Protein AF-A0A914D5S1-F1 (afdb_monomer_lite)

Structure (mmCIF, N/CA/C/O backbone):
data_AF-A0A914D5S1-F1
#
_entry.id   AF-A0A914D5S1-F1
#
loop_
_atom_site.group_PDB
_atom_site.id
_atom_site.type_symbol
_atom_site.label_atom_id
_atom_site.label_alt_id
_atom_site.label_comp_id
_atom_site.label_asym_id
_atom_site.label_entity_id
_atom_site.label_seq_id
_atom_site.pdbx_PDB_ins_code
_atom_site.Cartn_x
_atom_site.Cartn_y
_atom_site.Cartn_z
_atom_site.occupancy
_atom_site.B_iso_or_equiv
_atom_site.auth_seq_id
_atom_site.auth_comp_id
_atom_site.auth_asym_id
_atom_site.auth_atom_id
_atom_site.pdbx_PDB_model_num
ATOM 1 N N . MET A 1 1 ? -12.340 3.949 15.180 1.00 62.88 1 MET A N 1
ATOM 2 C CA . MET A 1 1 ? -11.618 2.676 14.951 1.00 62.88 1 MET A CA 1
ATOM 3 C C . MET A 1 1 ? -12.464 1.444 15.226 1.00 62.88 1 MET A C 1
ATOM 5 O O . MET A 1 1 ? -12.266 0.453 14.536 1.00 62.88 1 MET A O 1
ATOM 9 N N . LYS A 1 2 ? -13.409 1.476 16.179 1.00 74.38 2 LYS A N 1
ATOM 10 C CA . LYS A 1 2 ? -14.387 0.392 16.328 1.00 74.38 2 LYS A CA 1
ATOM 11 C C . LYS A 1 2 ? -15.073 0.122 14.980 1.00 74.38 2 LYS A C 1
ATOM 13 O O . LYS A 1 2 ? -15.435 1.066 14.281 1.00 74.38 2 LYS A O 1
ATOM 18 N N . ASP A 1 3 ? -15.125 -1.151 14.602 1.00 79.69 3 ASP A N 1
ATOM 19 C CA . ASP A 1 3 ? -15.707 -1.661 13.353 1.00 79.69 3 ASP A CA 1
ATOM 20 C C . ASP A 1 3 ? -15.004 -1.297 12.036 1.00 79.69 3 ASP A C 1
ATOM 22 O O . ASP A 1 3 ? -15.567 -1.513 10.965 1.00 79.69 3 ASP A O 1
ATOM 26 N N . ARG A 1 4 ? -13.755 -0.820 12.086 1.00 85.75 4 ARG A N 1
ATOM 27 C CA . ARG A 1 4 ? -12.941 -0.587 10.883 1.00 85.75 4 ARG A CA 1
ATOM 28 C C . ARG A 1 4 ? -11.904 -1.689 10.686 1.00 85.75 4 ARG A C 1
ATOM 30 O O . ARG A 1 4 ? -11.388 -2.239 11.658 1.00 85.75 4 ARG A O 1
ATOM 37 N N . ILE A 1 5 ? -11.632 -2.003 9.423 1.00 88.50 5 ILE A N 1
ATOM 38 C CA . ILE A 1 5 ? -10.479 -2.807 9.015 1.00 88.50 5 ILE A CA 1
ATOM 39 C C . ILE A 1 5 ? -9.407 -1.817 8.583 1.00 88.50 5 ILE A C 1
ATOM 41 O O . ILE A 1 5 ? -9.667 -0.994 7.709 1.00 88.50 5 ILE A O 1
ATOM 45 N N . VAL A 1 6 ? -8.240 -1.912 9.205 1.00 89.00 6 VAL A N 1
ATOM 46 C CA . VAL A 1 6 ? -7.055 -1.132 8.854 1.00 89.00 6 VAL A CA 1
ATOM 47 C C . VAL A 1 6 ? -6.194 -1.989 7.947 1.00 89.00 6 VAL A C 1
ATOM 49 O O . VAL A 1 6 ? -6.020 -3.176 8.227 1.00 89.00 6 VAL A O 1
ATOM 52 N N . VAL A 1 7 ? -5.679 -1.403 6.870 1.00 90.25 7 VAL A N 1
ATOM 53 C CA . VAL A 1 7 ? -4.694 -2.044 5.995 1.00 90.25 7 VAL A CA 1
ATOM 54 C C . VAL A 1 7 ? -3.396 -1.265 6.104 1.00 90.25 7 VAL A C 1
ATOM 56 O O . VAL A 1 7 ? -3.410 -0.048 5.963 1.00 90.25 7 VAL A O 1
ATOM 59 N N . ASP A 1 8 ? -2.295 -1.966 6.338 1.00 89.06 8 ASP A N 1
ATOM 60 C CA . ASP A 1 8 ? -0.976 -1.363 6.499 1.00 89.06 8 ASP A CA 1
ATOM 61 C C . ASP A 1 8 ? 0.108 -2.242 5.859 1.00 89.06 8 ASP A C 1
ATOM 63 O O . ASP A 1 8 ? -0.104 -3.428 5.583 1.00 89.06 8 ASP A O 1
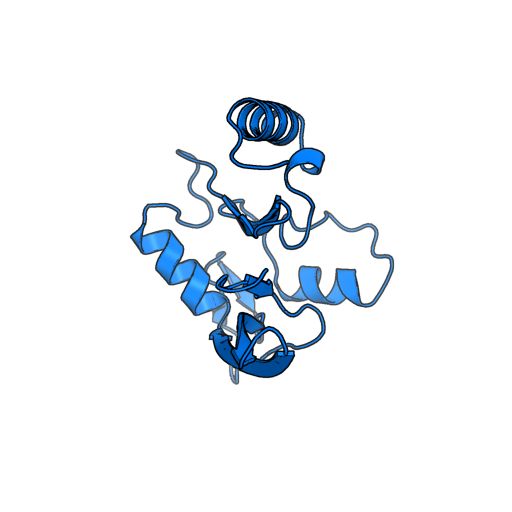ATOM 67 N N . ILE A 1 9 ? 1.276 -1.658 5.614 1.00 89.88 9 ILE A N 1
ATOM 68 C CA . ILE A 1 9 ? 2.487 -2.363 5.203 1.00 89.88 9 ILE A CA 1
ATOM 69 C C . ILE A 1 9 ? 3.406 -2.409 6.413 1.00 89.88 9 ILE A C 1
ATOM 71 O O . ILE A 1 9 ? 3.757 -1.371 6.953 1.00 89.88 9 ILE A O 1
ATOM 75 N N . ASN A 1 10 ? 3.843 -3.595 6.825 1.00 86.00 10 ASN A N 1
ATOM 76 C CA . ASN A 1 10 ? 4.793 -3.724 7.921 1.00 86.00 10 ASN A CA 1
ATOM 77 C C . ASN A 1 10 ? 6.216 -3.401 7.415 1.00 86.00 10 ASN A C 1
ATOM 79 O O . ASN A 1 10 ? 6.779 -4.204 6.666 1.00 86.00 10 ASN A O 1
ATOM 83 N N . PRO A 1 11 ? 6.830 -2.275 7.831 1.00 79.62 11 PRO A N 1
ATOM 84 C CA . PRO A 1 11 ? 8.162 -1.894 7.365 1.00 79.62 11 PRO A CA 1
ATOM 85 C C . PRO A 1 11 ? 9.287 -2.682 8.045 1.00 79.62 11 PRO A C 1
ATOM 87 O O . PRO A 1 11 ? 10.426 -2.635 7.598 1.00 79.62 11 PRO A O 1
ATOM 90 N N . GLN A 1 12 ? 8.992 -3.378 9.144 1.00 79.88 12 GLN A N 1
ATOM 91 C CA . GLN A 1 12 ? 9.982 -4.073 9.971 1.00 79.88 12 GLN A CA 1
ATOM 92 C C . GLN A 1 12 ? 10.140 -5.543 9.584 1.00 79.88 12 GLN A C 1
ATOM 94 O O . GLN A 1 12 ? 11.070 -6.211 10.029 1.00 79.88 12 GLN A O 1
ATOM 99 N N . THR A 1 13 ? 9.205 -6.074 8.796 1.00 81.44 13 THR A N 1
ATOM 100 C CA . THR A 1 13 ? 9.185 -7.481 8.408 1.00 81.44 13 THR A CA 1
ATOM 101 C C . THR A 1 13 ? 9.266 -7.604 6.902 1.00 81.44 13 THR A C 1
ATOM 103 O O . THR A 1 13 ? 8.489 -7.004 6.164 1.00 81.44 13 THR A O 1
ATOM 106 N N . LYS A 1 14 ? 10.182 -8.456 6.452 1.00 83.94 14 LYS A N 1
ATOM 107 C CA . LYS A 1 14 ? 10.304 -8.840 5.053 1.00 83.94 14 LYS A CA 1
ATOM 108 C C . LYS A 1 14 ? 10.120 -10.330 4.878 1.00 83.94 14 LYS A C 1
ATOM 110 O O . LYS A 1 14 ? 10.559 -11.128 5.707 1.00 83.94 14 LYS A O 1
ATOM 115 N N . LEU A 1 15 ? 9.481 -10.694 3.776 1.00 87.00 15 LEU A N 1
ATOM 116 C CA . LEU A 1 15 ? 9.268 -12.080 3.401 1.00 87.00 15 LEU A CA 1
ATOM 117 C C . LEU A 1 15 ? 10.239 -12.444 2.285 1.00 87.00 15 LEU A C 1
ATOM 119 O O . LEU A 1 15 ? 10.155 -11.925 1.172 1.00 87.00 15 LEU A O 1
ATOM 123 N N . TRP A 1 16 ? 11.172 -13.334 2.608 1.00 86.75 16 TRP A N 1
ATOM 124 C CA . TRP A 1 16 ? 12.178 -13.816 1.674 1.00 86.75 16 TRP A CA 1
ATOM 125 C C . TRP A 1 16 ? 11.562 -14.754 0.638 1.00 86.75 16 TRP A C 1
ATOM 127 O O . TRP A 1 16 ? 10.786 -15.654 0.965 1.00 86.75 16 TRP A O 1
ATOM 137 N N . LYS A 1 17 ? 11.961 -14.573 -0.616 1.00 85.56 17 LYS A N 1
ATOM 138 C CA . LYS A 1 17 ? 11.693 -15.488 -1.721 1.00 85.56 17 LYS A CA 1
ATOM 139 C C . LYS A 1 17 ? 12.936 -16.348 -1.938 1.00 85.56 17 LYS A C 1
ATOM 141 O O . LYS A 1 17 ? 14.061 -15.873 -1.828 1.00 85.56 17 LYS A O 1
ATOM 146 N N . LEU A 1 18 ? 12.732 -17.623 -2.269 1.00 85.12 18 LEU A N 1
ATOM 147 C CA . LEU A 1 18 ? 13.832 -18.563 -2.534 1.00 85.12 18 LEU A CA 1
ATOM 148 C C . LEU A 1 18 ? 14.676 -18.158 -3.750 1.00 85.12 18 LEU A C 1
ATOM 150 O O . LEU A 1 18 ? 15.856 -18.486 -3.823 1.00 85.12 18 LEU A O 1
ATOM 154 N N . THR A 1 19 ? 14.059 -17.467 -4.704 1.00 87.25 19 THR A N 1
ATOM 155 C CA . THR A 1 19 ? 14.682 -17.025 -5.948 1.00 87.25 19 THR A CA 1
ATOM 156 C C . THR A 1 19 ? 14.395 -15.551 -6.167 1.00 87.25 19 THR A C 1
ATOM 158 O O . THR A 1 19 ? 13.278 -15.087 -5.921 1.00 87.25 19 THR A O 1
ATOM 161 N N . GLU A 1 20 ? 15.392 -14.838 -6.677 1.00 90.50 20 GLU A N 1
ATOM 162 C CA . GLU A 1 20 ? 15.215 -13.487 -7.190 1.00 90.50 20 GLU A CA 1
ATOM 163 C C . GLU A 1 20 ? 14.346 -13.537 -8.450 1.00 90.50 20 GLU A C 1
ATOM 165 O O . GLU A 1 20 ? 14.654 -14.248 -9.404 1.00 90.50 20 GLU A O 1
ATOM 170 N N . ASN A 1 21 ? 13.231 -12.816 -8.424 1.00 88.88 21 ASN A N 1
ATOM 171 C CA . ASN A 1 21 ? 12.266 -12.749 -9.516 1.00 88.88 21 ASN A CA 1
ATOM 172 C C . ASN A 1 21 ? 11.832 -11.291 -9.704 1.00 88.88 21 ASN A C 1
ATOM 174 O O . ASN A 1 21 ? 11.914 -10.508 -8.754 1.00 88.88 21 ASN A O 1
ATOM 178 N N . PRO A 1 22 ? 11.332 -10.908 -10.889 1.00 90.31 22 PRO A N 1
ATOM 179 C CA . PRO A 1 22 ? 10.751 -9.585 -11.063 1.00 90.31 22 PRO A CA 1
ATOM 180 C C . PRO A 1 22 ? 9.549 -9.406 -10.123 1.00 90.31 22 PRO A C 1
ATOM 182 O O . PRO A 1 22 ? 8.617 -10.213 -10.132 1.00 90.31 22 PRO A O 1
ATOM 185 N N . SER A 1 23 ? 9.564 -8.345 -9.316 1.00 90.69 23 SER A N 1
ATOM 186 C CA . SER A 1 23 ? 8.404 -7.884 -8.559 1.00 90.69 23 SER A CA 1
ATOM 187 C C . SER A 1 23 ? 7.327 -7.354 -9.512 1.00 90.69 23 SER A C 1
ATOM 189 O O . SER A 1 23 ? 7.608 -7.092 -10.687 1.00 90.69 23 SER A O 1
ATOM 191 N N . PRO A 1 24 ? 6.085 -7.138 -9.050 1.00 90.38 24 PRO A N 1
ATOM 192 C CA . PRO A 1 24 ? 5.047 -6.511 -9.872 1.00 90.38 24 PRO A CA 1
ATOM 193 C C . PRO A 1 24 ? 5.408 -5.112 -10.405 1.00 90.38 24 PRO A C 1
ATOM 195 O O . PRO A 1 24 ? 4.825 -4.654 -11.386 1.00 90.38 24 PRO A O 1
ATOM 198 N N . TYR A 1 25 ? 6.394 -4.437 -9.799 1.00 90.00 25 TYR A N 1
ATOM 199 C CA . TYR A 1 25 ? 6.960 -3.179 -10.300 1.00 90.00 25 TYR A CA 1
ATOM 200 C C . TYR A 1 25 ? 8.086 -3.391 -11.329 1.00 90.00 25 TYR A C 1
ATOM 202 O O . TYR A 1 25 ? 8.578 -2.428 -11.915 1.00 90.00 25 TYR A O 1
ATOM 210 N N . GLY A 1 26 ? 8.478 -4.634 -11.606 1.00 89.62 26 GLY A N 1
ATOM 211 C CA . GLY A 1 26 ? 9.497 -5.019 -12.584 1.00 89.62 26 GLY A CA 1
ATOM 212 C C . GLY A 1 26 ? 10.939 -4.955 -12.075 1.00 89.62 26 GLY A C 1
ATOM 213 O O . GLY A 1 26 ? 11.852 -5.117 -12.880 1.00 89.62 26 GLY A O 1
ATOM 214 N N . ASN A 1 27 ? 11.152 -4.719 -10.778 1.00 89.31 27 ASN A N 1
ATOM 215 C CA . ASN A 1 27 ? 12.476 -4.773 -10.158 1.00 89.31 27 ASN A CA 1
ATOM 216 C C . ASN A 1 27 ? 12.807 -6.227 -9.809 1.00 89.31 27 ASN A C 1
ATOM 218 O O . ASN A 1 27 ? 11.942 -6.941 -9.313 1.00 89.31 27 ASN A O 1
ATOM 222 N N . TYR A 1 28 ? 14.029 -6.685 -10.073 1.00 90.88 28 TYR A N 1
ATOM 223 C CA . TYR A 1 28 ? 14.456 -8.014 -9.629 1.00 90.88 28 TYR A CA 1
ATOM 224 C C . TYR A 1 28 ? 14.685 -7.979 -8.122 1.00 90.88 28 TYR A C 1
ATOM 226 O O . TYR A 1 28 ? 15.519 -7.217 -7.643 1.00 90.88 28 TYR A O 1
ATOM 234 N N . GLU A 1 29 ? 13.885 -8.749 -7.383 1.00 89.75 29 GLU A N 1
ATOM 235 C CA . GLU A 1 29 ? 13.891 -8.747 -5.923 1.00 89.75 29 GLU A CA 1
ATOM 236 C C . GLU A 1 29 ? 13.751 -10.176 -5.386 1.00 89.75 29 GLU A C 1
ATOM 238 O O . GLU A 1 29 ? 12.977 -10.996 -5.891 1.00 89.75 29 GLU A O 1
ATOM 243 N N . ASN A 1 30 ? 14.499 -10.485 -4.328 1.00 91.69 30 ASN A N 1
ATOM 244 C CA . ASN A 1 30 ? 14.412 -11.748 -3.590 1.00 91.69 30 ASN A CA 1
ATOM 245 C C . ASN A 1 30 ? 13.582 -11.618 -2.302 1.00 91.69 30 ASN A C 1
ATOM 247 O O . ASN A 1 30 ? 13.610 -12.500 -1.446 1.00 91.69 30 ASN A O 1
ATOM 251 N N . GLU A 1 31 ? 12.837 -10.526 -2.154 1.00 90.25 31 GLU A N 1
ATOM 252 C CA . GLU A 1 31 ? 11.985 -10.251 -1.004 1.00 90.25 31 GLU A CA 1
ATOM 253 C C . GLU A 1 31 ? 10.671 -9.584 -1.437 1.00 90.25 31 GLU A C 1
ATOM 255 O O . GLU A 1 31 ? 10.505 -9.153 -2.579 1.00 90.25 31 GLU A O 1
ATOM 260 N N . THR A 1 32 ? 9.692 -9.576 -0.538 1.00 90.94 32 THR A N 1
ATOM 261 C CA . THR A 1 32 ? 8.461 -8.783 -0.641 1.00 90.94 32 THR A CA 1
ATOM 262 C C . THR A 1 32 ? 8.134 -8.179 0.713 1.00 90.94 32 THR A C 1
ATOM 264 O O . THR A 1 32 ? 8.514 -8.708 1.763 1.00 90.94 32 THR A O 1
ATOM 267 N N . LEU A 1 33 ? 7.377 -7.087 0.677 1.00 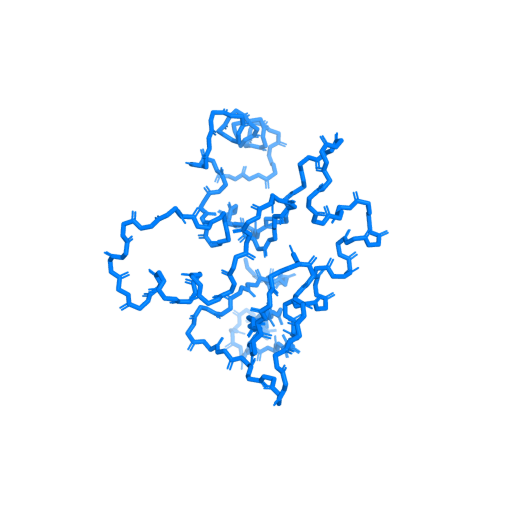91.62 33 LEU A N 1
ATOM 268 C CA . LEU A 1 33 ? 6.793 -6.482 1.864 1.00 91.62 33 LEU A CA 1
ATOM 269 C C . LEU A 1 33 ? 5.644 -7.351 2.388 1.00 91.62 33 LEU A C 1
ATOM 271 O O . LEU A 1 33 ? 4.970 -8.051 1.618 1.00 91.62 33 LEU A O 1
ATOM 275 N N . LEU A 1 34 ? 5.435 -7.289 3.700 1.00 92.06 34 LEU A N 1
ATOM 276 C CA . LEU A 1 34 ? 4.285 -7.878 4.369 1.00 92.06 34 LEU A CA 1
ATOM 277 C C . LEU A 1 34 ? 3.176 -6.827 4.449 1.00 92.06 34 LEU A C 1
ATOM 279 O O . LEU A 1 34 ? 3.354 -5.789 5.083 1.00 92.06 34 LEU A O 1
ATOM 283 N N . ALA A 1 35 ? 2.035 -7.105 3.828 1.00 91.81 35 ALA A N 1
ATOM 284 C CA . ALA A 1 35 ? 0.827 -6.320 4.024 1.00 91.81 35 ALA A CA 1
ATOM 285 C C . ALA A 1 35 ? -0.058 -7.004 5.069 1.00 91.81 35 ALA A C 1
ATOM 287 O O . ALA A 1 35 ? -0.184 -8.232 5.099 1.00 91.81 35 ALA A O 1
ATOM 288 N N . VAL A 1 36 ? -0.666 -6.198 5.932 1.00 92.38 36 VAL A N 1
ATOM 289 C CA . VAL A 1 36 ? -1.541 -6.659 7.006 1.00 92.38 36 VAL A CA 1
ATOM 290 C C . VAL A 1 36 ? -2.888 -5.978 6.888 1.00 92.38 36 VAL A C 1
ATOM 292 O O . VAL A 1 36 ? -2.965 -4.778 6.645 1.00 92.38 36 VAL A O 1
ATOM 295 N N . ALA A 1 37 ? -3.959 -6.738 7.082 1.00 91.81 37 ALA A N 1
ATOM 296 C CA . ALA A 1 37 ? -5.281 -6.177 7.311 1.00 91.81 37 ALA A CA 1
ATOM 297 C C . ALA A 1 37 ? -5.781 -6.654 8.670 1.00 91.81 37 ALA A C 1
ATOM 299 O O . ALA A 1 37 ? -5.837 -7.859 8.913 1.00 91.81 37 ALA A O 1
ATOM 300 N N . TYR A 1 38 ? -6.134 -5.737 9.564 1.00 92.75 38 TYR A N 1
ATOM 301 C CA . TYR A 1 38 ? -6.509 -6.079 10.932 1.00 92.75 38 TYR A CA 1
ATOM 302 C C . TYR A 1 38 ? -7.691 -5.262 11.440 1.00 92.75 38 TYR A C 1
ATOM 304 O O . TYR A 1 38 ? -7.992 -4.167 10.968 1.00 92.75 38 TYR A O 1
ATOM 312 N N . ARG A 1 39 ? -8.392 -5.827 12.422 1.00 92.56 39 ARG A N 1
ATOM 313 C CA . ARG A 1 39 ? -9.536 -5.215 13.090 1.00 92.56 39 ARG A CA 1
ATOM 314 C C . ARG A 1 39 ? -9.486 -5.507 14.581 1.00 92.56 39 ARG A C 1
ATOM 316 O O . ARG A 1 39 ? -9.309 -6.648 15.010 1.00 92.56 39 ARG A O 1
ATOM 323 N N . ALA A 1 40 ? -9.715 -4.466 15.370 1.00 93.38 40 ALA A N 1
ATOM 324 C CA . ALA A 1 40 ? -9.924 -4.585 16.804 1.00 93.38 40 ALA A CA 1
ATOM 325 C C . ALA A 1 40 ? -11.303 -5.204 17.107 1.00 93.38 40 ALA A C 1
ATOM 327 O O . ALA A 1 40 ? -12.322 -4.801 16.537 1.00 93.38 40 ALA A O 1
ATOM 328 N N . ILE A 1 41 ? -11.330 -6.184 18.012 1.00 93.62 41 ILE A N 1
ATOM 329 C CA . ILE A 1 41 ? -12.534 -6.886 18.466 1.00 93.62 41 ILE A CA 1
ATOM 330 C C . ILE A 1 41 ? -12.968 -6.290 19.799 1.00 93.62 41 ILE A C 1
ATOM 332 O O . ILE A 1 41 ? -12.181 -6.208 20.743 1.00 93.62 41 ILE A O 1
ATOM 336 N N . PHE A 1 42 ? -14.243 -5.918 19.881 1.00 94.50 42 PHE A N 1
ATOM 337 C CA . PHE A 1 42 ? -14.832 -5.323 21.073 1.00 94.50 42 PHE A CA 1
ATOM 338 C C . PHE A 1 42 ? -15.997 -6.165 21.592 1.00 94.50 42 PHE A C 1
ATOM 340 O O . PHE A 1 42 ? -16.823 -6.630 20.808 1.00 94.50 42 PHE A O 1
ATOM 347 N N . VAL A 1 43 ? -16.103 -6.292 22.914 1.00 94.19 43 VAL A N 1
ATOM 348 C CA . VAL A 1 43 ? -17.263 -6.865 23.613 1.00 94.19 43 VAL A CA 1
ATOM 349 C C . VAL A 1 43 ? -17.713 -5.850 24.654 1.00 94.19 43 VAL A C 1
ATOM 351 O O . VAL A 1 43 ? -16.930 -5.480 25.519 1.00 94.19 43 VAL A O 1
ATOM 354 N N . ASN A 1 44 ? -18.961 -5.377 24.569 1.00 92.88 44 ASN A N 1
ATOM 355 C CA . ASN A 1 44 ? -19.515 -4.364 25.482 1.00 92.88 44 ASN A CA 1
ATOM 356 C C . ASN A 1 44 ? -18.596 -3.137 25.660 1.00 92.88 44 ASN A C 1
ATOM 358 O O . ASN A 1 44 ? -18.285 -2.747 26.780 1.00 92.88 44 ASN A O 1
ATOM 362 N N . GLU A 1 45 ? -18.124 -2.563 24.548 1.00 90.12 45 GLU A N 1
ATOM 363 C CA . GLU A 1 45 ? -17.161 -1.442 24.508 1.00 90.12 45 GLU A CA 1
ATOM 364 C C . GLU A 1 45 ? -15.737 -1.750 25.011 1.00 90.12 45 GLU A C 1
ATOM 366 O O . GLU A 1 45 ? -14.836 -0.943 24.795 1.00 90.12 45 GLU A O 1
ATOM 371 N N . ALA A 1 46 ? -15.476 -2.924 25.589 1.00 94.00 46 ALA A N 1
ATOM 372 C CA . ALA A 1 46 ? -14.130 -3.332 25.975 1.00 94.00 46 ALA A CA 1
ATOM 373 C C . ALA A 1 46 ? -13.370 -3.932 24.783 1.00 94.00 46 ALA A C 1
ATOM 375 O O . ALA A 1 46 ? -13.888 -4.815 24.096 1.00 94.00 46 ALA A O 1
ATOM 376 N N . LEU A 1 47 ? -12.133 -3.476 24.549 1.00 93.81 47 LEU A N 1
ATOM 377 C CA . LEU A 1 47 ? -11.208 -4.107 23.604 1.00 93.81 47 LEU A CA 1
ATOM 378 C C . LEU A 1 47 ? -10.795 -5.475 24.157 1.00 93.81 47 LEU A C 1
ATOM 380 O O . LEU A 1 47 ? -10.167 -5.546 25.211 1.00 93.81 47 LEU A O 1
ATOM 384 N N . VAL A 1 48 ? -11.131 -6.549 23.444 1.00 95.81 48 VAL A N 1
ATOM 385 C CA . VAL A 1 48 ? -10.823 -7.926 23.872 1.00 95.81 48 VAL A CA 1
ATOM 386 C C . VAL A 1 48 ? -9.734 -8.590 23.036 1.00 95.81 48 VAL A C 1
ATOM 388 O O . VAL A 1 48 ? -9.203 -9.622 23.433 1.00 95.81 48 VAL A O 1
ATOM 391 N N . GLY A 1 49 ? -9.383 -8.015 21.886 1.00 94.75 49 GLY A N 1
ATOM 392 C CA . GLY A 1 49 ? -8.314 -8.539 21.045 1.00 94.75 49 GLY A CA 1
ATOM 393 C C . GLY A 1 49 ? -8.246 -7.883 19.673 1.00 94.75 49 GLY A C 1
ATOM 394 O O . GLY A 1 49 ? -8.976 -6.937 19.375 1.00 94.75 49 GLY A O 1
ATOM 395 N N . VAL A 1 50 ? -7.368 -8.419 18.830 1.00 93.81 50 VAL A N 1
ATOM 396 C CA . VAL A 1 50 ? -7.187 -8.019 17.432 1.00 93.81 50 VAL A CA 1
ATOM 397 C C . VAL A 1 50 ? -7.197 -9.283 16.582 1.00 93.81 50 VAL A C 1
ATOM 399 O O . VAL A 1 50 ? -6.510 -10.247 16.907 1.00 93.81 50 VAL A O 1
ATOM 402 N N . ALA A 1 51 ? -7.979 -9.281 15.507 1.00 94.25 51 ALA A N 1
ATOM 403 C CA . ALA A 1 51 ? -7.891 -10.292 14.460 1.00 94.25 51 ALA A CA 1
ATOM 404 C C . ALA A 1 51 ? -7.310 -9.652 13.205 1.00 94.25 51 ALA A C 1
ATOM 406 O O . ALA A 1 51 ? -7.655 -8.517 12.870 1.00 94.25 51 ALA A O 1
ATOM 407 N N . GLY A 1 52 ? -6.449 -10.381 12.506 1.00 92.81 52 GLY A N 1
ATOM 408 C CA . GLY A 1 52 ? -5.837 -9.896 11.282 1.00 92.81 52 GLY A CA 1
ATOM 409 C C . GLY A 1 52 ? -5.483 -11.014 10.321 1.00 92.81 52 GLY A C 1
ATOM 410 O O . GLY A 1 52 ? -5.486 -12.192 10.679 1.00 92.81 52 GLY A O 1
ATOM 411 N N . ILE A 1 53 ? -5.207 -10.607 9.090 1.00 93.50 53 ILE A N 1
ATOM 412 C CA . ILE A 1 53 ? -4.689 -11.446 8.020 1.00 93.50 53 ILE A CA 1
ATOM 413 C C . ILE A 1 53 ? -3.408 -10.823 7.478 1.00 93.50 53 ILE A C 1
ATOM 415 O O . ILE A 1 53 ? -3.292 -9.603 7.347 1.00 93.50 53 ILE A O 1
ATOM 419 N N . GLU A 1 54 ? -2.468 -11.692 7.151 1.00 91.69 54 GLU A N 1
ATOM 420 C CA . GLU A 1 54 ? -1.189 -11.361 6.541 1.00 91.69 54 GLU A CA 1
ATOM 421 C C . GLU A 1 54 ? -1.205 -11.813 5.086 1.00 91.69 54 GLU A C 1
ATOM 423 O O . GLU A 1 54 ? -1.679 -12.907 4.767 1.00 91.69 54 GLU A O 1
ATOM 428 N N . PHE A 1 55 ? -0.695 -10.977 4.190 1.00 91.69 55 PHE A N 1
ATOM 429 C CA . PHE A 1 55 ? -0.569 -11.322 2.781 1.00 91.69 55 PHE A CA 1
ATOM 430 C C . PHE A 1 55 ? 0.655 -10.661 2.155 1.00 91.69 55 PHE A C 1
ATOM 432 O O . PHE A 1 55 ? 1.184 -9.654 2.629 1.00 91.69 55 PHE A O 1
ATOM 439 N N . LEU A 1 56 ? 1.125 -11.261 1.062 1.00 92.38 56 LEU A N 1
ATOM 440 C CA . LEU A 1 56 ? 2.235 -10.719 0.290 1.00 92.38 56 LEU A CA 1
ATOM 441 C C . LEU A 1 56 ? 1.800 -9.392 -0.327 1.00 92.38 56 LEU A C 1
ATOM 443 O O . LEU A 1 56 ? 0.753 -9.329 -0.979 1.00 92.38 56 LEU A O 1
ATOM 447 N N . TYR A 1 57 ? 2.623 -8.355 -0.192 1.00 93.19 57 TYR A N 1
ATOM 448 C CA . TYR A 1 57 ? 2.368 -7.084 -0.863 1.00 93.19 57 TYR A CA 1
ATOM 449 C C . TYR A 1 57 ? 2.257 -7.250 -2.386 1.00 93.19 57 TYR A C 1
ATOM 451 O O . TYR A 1 57 ? 1.390 -6.639 -3.005 1.00 93.19 57 TYR A O 1
ATOM 459 N N . ASP A 1 58 ? 3.006 -8.183 -2.981 1.00 92.69 58 ASP A N 1
ATOM 460 C CA . ASP A 1 58 ? 2.833 -8.582 -4.384 1.00 92.69 58 ASP A CA 1
ATOM 461 C C . ASP A 1 58 ? 1.380 -8.940 -4.735 1.00 92.69 58 ASP A C 1
ATOM 463 O O . ASP A 1 58 ? 0.867 -8.549 -5.782 1.00 92.69 58 ASP A O 1
ATOM 467 N N . SER A 1 59 ? 0.689 -9.661 -3.843 1.00 92.75 59 SER A N 1
ATOM 468 C CA . SER A 1 59 ? -0.710 -10.052 -4.052 1.00 92.75 59 SER A CA 1
ATOM 469 C C . SER A 1 59 ? -1.648 -8.846 -4.022 1.00 92.75 59 SER A C 1
ATOM 471 O O . SER A 1 59 ? -2.614 -8.809 -4.784 1.00 92.75 59 SER A O 1
ATOM 473 N N . LEU A 1 60 ? -1.350 -7.843 -3.188 1.00 93.38 60 LEU A N 1
ATOM 474 C CA . LEU A 1 60 ? -2.072 -6.571 -3.190 1.00 93.38 60 LEU A CA 1
ATOM 475 C C . LEU A 1 60 ? -1.855 -5.826 -4.508 1.00 93.38 60 LEU A C 1
ATOM 477 O O . LEU A 1 60 ? -2.816 -5.352 -5.106 1.00 93.38 60 LEU A O 1
ATOM 481 N N . VAL A 1 61 ? -0.618 -5.761 -4.998 1.00 94.06 61 VAL A N 1
ATOM 482 C CA . VAL A 1 61 ? -0.301 -5.069 -6.254 1.00 94.06 61 VAL A CA 1
ATOM 483 C C . VAL A 1 61 ? -0.997 -5.730 -7.448 1.00 94.06 61 VAL A C 1
ATOM 485 O O . VAL A 1 61 ? -1.598 -5.039 -8.272 1.00 94.06 61 VAL A O 1
ATOM 488 N N . GLU A 1 62 ? -0.996 -7.062 -7.518 1.00 93.81 62 GLU A N 1
ATOM 489 C CA . GLU A 1 62 ? -1.731 -7.804 -8.549 1.00 93.81 62 GLU A CA 1
ATOM 490 C C . GLU A 1 62 ? -3.252 -7.607 -8.446 1.00 93.81 62 GLU A C 1
ATOM 492 O O . GLU A 1 62 ? -3.950 -7.576 -9.463 1.00 93.81 62 GLU A O 1
ATOM 497 N N . LEU A 1 63 ? -3.792 -7.429 -7.236 1.00 93.88 63 LEU A N 1
ATOM 498 C CA . LEU A 1 63 ? -5.196 -7.065 -7.051 1.00 93.88 63 LEU A CA 1
ATOM 499 C C . LEU A 1 63 ? -5.485 -5.652 -7.580 1.00 93.88 63 LEU A C 1
ATOM 501 O O . LEU A 1 63 ? -6.455 -5.470 -8.315 1.00 93.88 63 LEU A O 1
ATOM 505 N N . MET A 1 64 ? -4.634 -4.669 -7.275 1.00 94.25 64 MET A N 1
ATOM 506 C CA . MET A 1 64 ? -4.790 -3.292 -7.767 1.00 94.25 64 MET A CA 1
ATOM 507 C C . MET A 1 64 ? -4.739 -3.222 -9.295 1.00 94.25 64 MET A C 1
ATOM 509 O O . MET A 1 64 ? -5.559 -2.541 -9.915 1.00 94.25 64 MET A O 1
ATOM 513 N N . LYS A 1 65 ? -3.862 -4.015 -9.919 1.00 93.00 65 LYS A N 1
ATOM 514 C CA . LYS A 1 65 ? -3.802 -4.165 -11.377 1.00 93.00 65 LYS A CA 1
ATOM 515 C C . LYS A 1 65 ? -5.130 -4.631 -11.975 1.00 93.00 65 LYS A C 1
ATOM 517 O O . LYS A 1 65 ? -5.559 -4.090 -12.992 1.00 93.00 65 LYS A O 1
ATOM 522 N N . LYS A 1 66 ? -5.825 -5.580 -11.336 1.00 93.38 66 LYS A N 1
ATOM 523 C CA . LYS A 1 66 ? -7.153 -6.047 -11.786 1.00 93.38 66 LYS A CA 1
ATOM 524 C C . LYS A 1 66 ? -8.227 -4.958 -11.717 1.00 93.38 66 LYS A C 1
ATOM 526 O O . LYS A 1 66 ? -9.189 -5.027 -12.474 1.00 93.38 66 LYS A O 1
ATOM 531 N N . PHE A 1 67 ? -8.055 -3.957 -10.855 1.00 91.62 67 PHE A N 1
ATOM 532 C CA . PHE A 1 67 ? -8.938 -2.791 -10.765 1.00 91.62 67 PHE A CA 1
ATOM 533 C C . PHE A 1 67 ? -8.573 -1.653 -11.732 1.00 91.62 67 PHE A C 1
ATOM 535 O O . PHE A 1 67 ? -9.165 -0.581 -11.654 1.00 91.62 67 PHE A O 1
ATOM 542 N N . GLY A 1 68 ? -7.626 -1.867 -12.652 1.00 92.19 68 GLY A N 1
ATOM 543 C CA . GLY A 1 68 ? -7.172 -0.836 -13.591 1.00 92.19 68 GLY A CA 1
ATOM 544 C C . GLY A 1 68 ? -6.134 0.118 -12.997 1.00 92.19 68 GLY A C 1
ATOM 545 O O . GLY A 1 68 ? -5.817 1.130 -13.604 1.00 92.19 68 GLY A O 1
ATOM 546 N N . CYS A 1 69 ? -5.584 -0.209 -11.828 1.00 93.50 69 CYS A N 1
ATOM 547 C CA . CYS A 1 69 ? -4.481 0.508 -11.206 1.00 93.50 69 CYS A CA 1
ATOM 548 C C . CYS A 1 69 ? -3.221 -0.343 -11.328 1.00 93.50 69 CYS A C 1
ATOM 550 O O . CYS A 1 69 ? -2.747 -0.922 -10.354 1.00 93.50 69 CYS A O 1
ATOM 552 N N . SER A 1 70 ? -2.724 -0.512 -12.552 1.00 92.50 70 SER A N 1
ATOM 553 C CA . SER A 1 70 ? -1.493 -1.270 -12.773 1.00 92.50 70 SER A CA 1
ATOM 554 C C . SER A 1 70 ? -0.277 -0.415 -12.398 1.00 92.50 70 SER A C 1
ATOM 556 O O . SER A 1 70 ? -0.273 0.788 -12.670 1.00 92.50 70 SER A O 1
ATOM 558 N N . PRO A 1 71 ? 0.786 -0.994 -11.812 1.00 91.50 71 PRO A N 1
ATOM 559 C CA . PRO A 1 71 ? 2.068 -0.306 -11.710 1.00 91.50 71 PRO A CA 1
ATOM 560 C C . PRO A 1 71 ? 2.535 0.219 -13.068 1.00 91.50 71 PRO A C 1
ATOM 562 O O . PRO A 1 71 ? 2.352 -0.459 -14.082 1.00 91.50 71 PRO A O 1
ATOM 565 N N . LYS A 1 72 ? 3.175 1.394 -13.067 1.00 84.50 72 LYS A N 1
ATOM 566 C CA . LYS A 1 72 ? 3.722 2.055 -14.267 1.00 84.50 72 LYS A CA 1
ATOM 567 C C . LYS A 1 72 ? 2.672 2.419 -15.325 1.00 84.50 72 LYS A C 1
ATOM 569 O O . LYS A 1 72 ? 3.030 2.660 -16.474 1.00 84.50 72 LYS A O 1
ATOM 574 N N . ASP A 1 73 ? 1.394 2.476 -14.955 1.00 82.56 73 ASP A N 1
ATOM 575 C CA . ASP A 1 73 ? 0.363 3.022 -15.831 1.00 82.56 73 ASP A CA 1
ATOM 576 C C . ASP A 1 73 ? 0.515 4.550 -15.925 1.00 82.56 73 ASP A C 1
ATOM 578 O O . ASP A 1 73 ? 0.425 5.268 -14.927 1.00 82.56 73 ASP A O 1
ATOM 582 N N . GLU A 1 74 ? 0.792 5.054 -17.128 1.00 79.75 74 GLU A N 1
ATOM 583 C CA . GLU A 1 74 ? 0.936 6.491 -17.384 1.00 79.75 74 GLU A CA 1
ATOM 584 C C . GLU A 1 74 ? -0.414 7.198 -17.568 1.00 79.75 74 GLU A C 1
ATOM 586 O O . GLU A 1 74 ? -0.485 8.423 -17.452 1.00 79.75 74 GLU A O 1
ATOM 591 N N . SER A 1 75 ? -1.489 6.447 -17.830 1.00 83.88 75 SER A N 1
ATOM 592 C CA . SER A 1 75 ? -2.823 7.005 -18.067 1.00 83.88 75 SER A CA 1
ATOM 593 C C . SER A 1 75 ? -3.502 7.473 -16.779 1.00 83.88 75 SER A C 1
ATOM 595 O O . SER A 1 75 ? -4.263 8.444 -16.799 1.00 83.88 75 SER A O 1
ATOM 597 N N . ALA A 1 76 ? -3.196 6.828 -15.648 1.00 83.50 76 ALA A N 1
ATOM 598 C CA . ALA A 1 76 ? -3.750 7.159 -14.344 1.00 83.50 76 ALA A CA 1
ATOM 599 C C . ALA A 1 76 ? -2.753 6.887 -13.207 1.00 83.50 76 ALA A C 1
ATOM 601 O O . ALA A 1 76 ? -2.128 5.831 -13.118 1.00 83.50 76 ALA A O 1
ATOM 602 N N . ARG A 1 77 ? -2.653 7.837 -12.269 1.00 88.88 77 ARG A N 1
ATOM 603 C CA . ARG A 1 77 ? -1.918 7.643 -11.012 1.00 88.88 77 ARG A CA 1
ATOM 604 C C . ARG A 1 77 ? -2.888 7.191 -9.932 1.00 88.88 77 ARG A C 1
ATOM 606 O O . ARG A 1 77 ? -3.700 7.986 -9.466 1.00 88.88 77 ARG A O 1
ATOM 613 N N . CYS A 1 78 ? -2.782 5.932 -9.535 1.00 93.75 78 CYS A N 1
ATOM 614 C CA . CYS A 1 78 ? -3.594 5.353 -8.482 1.00 93.75 78 CYS A CA 1
ATOM 615 C C . CYS A 1 78 ? -2.836 5.311 -7.162 1.00 93.75 78 CYS A C 1
ATOM 617 O O . CYS A 1 78 ? -1.652 4.976 -7.121 1.00 93.75 78 CYS A O 1
ATOM 619 N N . PHE A 1 79 ? -3.565 5.566 -6.081 1.00 94.12 79 PHE A N 1
ATOM 620 C CA . PHE A 1 79 ? -3.097 5.374 -4.719 1.00 94.12 79 PHE A CA 1
ATOM 621 C C . PHE A 1 79 ? -4.169 4.625 -3.930 1.00 94.12 79 PHE A C 1
ATOM 623 O O . PHE A 1 79 ? -5.359 4.885 -4.110 1.00 94.12 79 PHE A O 1
ATOM 630 N N . LEU A 1 80 ? -3.747 3.712 -3.058 1.00 94.38 80 LEU A N 1
ATOM 631 C CA . LEU A 1 80 ? -4.584 3.207 -1.974 1.00 94.38 80 LEU A CA 1
ATOM 632 C C . LE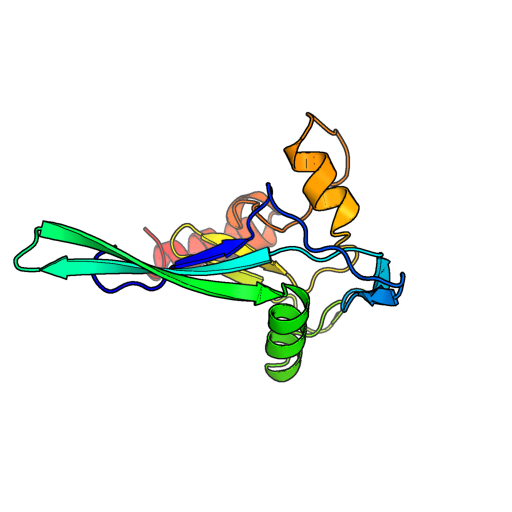U A 1 80 ? -4.124 3.891 -0.697 1.00 94.38 80 LEU A C 1
ATOM 634 O O . LEU A 1 80 ? -2.937 3.841 -0.368 1.00 94.38 80 LEU A O 1
ATOM 638 N N . LEU A 1 81 ? -5.062 4.526 -0.010 1.00 94.19 81 LEU A N 1
ATOM 639 C CA . LEU A 1 81 ? -4.814 5.266 1.216 1.00 94.19 81 LEU A CA 1
ATOM 640 C C . LEU A 1 81 ? -5.462 4.533 2.390 1.00 94.19 81 LEU A C 1
ATOM 642 O O . LEU A 1 81 ? -6.573 4.016 2.246 1.00 94.19 81 LEU A O 1
ATOM 646 N N . ASP A 1 82 ? -4.789 4.505 3.535 1.00 91.12 82 ASP A N 1
ATOM 647 C CA . ASP A 1 82 ? -5.404 4.070 4.790 1.00 91.12 82 ASP A CA 1
ATOM 648 C C . ASP A 1 82 ? -6.367 5.148 5.337 1.00 91.12 82 ASP A C 1
ATOM 650 O O . ASP A 1 82 ? -6.572 6.212 4.732 1.00 91.12 82 ASP A O 1
ATOM 654 N N . GLU A 1 83 ? -6.980 4.895 6.499 1.00 88.12 83 GLU A N 1
ATOM 655 C CA . GLU A 1 83 ? -7.885 5.872 7.117 1.00 88.12 83 GLU A CA 1
ATOM 656 C C . GLU A 1 83 ? -7.203 7.163 7.607 1.00 88.12 83 GLU A C 1
ATOM 658 O O . GLU A 1 83 ? -7.903 8.131 7.909 1.00 88.12 83 GLU A O 1
ATOM 663 N N . HIS A 1 84 ? -5.870 7.198 7.670 1.00 90.00 84 HIS A N 1
ATOM 664 C CA . HIS A 1 84 ? -5.066 8.353 8.074 1.00 90.00 84 HIS A CA 1
ATOM 665 C C . HIS A 1 84 ? -4.359 9.021 6.878 1.00 90.00 84 HIS A C 1
ATOM 667 O O . HIS A 1 84 ? -3.516 9.899 7.064 1.00 90.00 84 HIS A O 1
ATOM 673 N N . ALA A 1 85 ? -4.731 8.640 5.651 1.00 93.38 85 ALA A N 1
ATOM 674 C CA . ALA A 1 85 ? -4.179 9.131 4.391 1.00 93.38 85 ALA A CA 1
ATOM 675 C C . ALA A 1 85 ? -2.686 8.812 4.167 1.00 93.38 85 ALA A C 1
ATOM 677 O O . ALA A 1 85 ? -2.017 9.476 3.367 1.00 93.38 85 ALA A O 1
ATOM 678 N N . TYR A 1 86 ? -2.163 7.775 4.820 1.00 92.38 86 TYR A N 1
ATOM 679 C CA . TYR A 1 86 ? -0.888 7.168 4.457 1.00 92.38 86 TYR A CA 1
ATOM 680 C C . TYR A 1 86 ? -1.061 6.239 3.261 1.00 92.38 86 TYR A C 1
ATOM 682 O O . TYR A 1 86 ? -2.079 5.569 3.087 1.00 92.38 86 TYR A O 1
ATOM 690 N N . VAL A 1 87 ? -0.049 6.218 2.400 1.00 93.44 87 VAL A N 1
ATOM 691 C CA . VAL A 1 87 ? -0.078 5.433 1.168 1.00 93.44 87 VAL A CA 1
ATOM 692 C C . VAL A 1 87 ? 0.256 3.971 1.452 1.00 93.44 87 VAL A C 1
ATOM 694 O O . VAL A 1 87 ? 1.396 3.628 1.758 1.00 93.44 87 VAL A O 1
ATOM 697 N N . VAL A 1 88 ? -0.732 3.106 1.249 1.00 93.75 88 VAL A N 1
ATOM 698 C CA . VAL A 1 88 ? -0.604 1.643 1.311 1.00 93.75 88 VAL A CA 1
ATOM 699 C C . VAL A 1 88 ? -0.260 1.065 -0.061 1.00 93.75 88 VAL A C 1
ATOM 701 O O . VAL A 1 88 ? 0.392 0.039 -0.157 1.00 93.75 88 VAL A O 1
ATOM 704 N N . TYR A 1 89 ? -0.677 1.708 -1.150 1.00 94.25 89 TYR A N 1
ATOM 705 C CA . TYR A 1 89 ? -0.286 1.316 -2.505 1.00 94.25 89 TYR A CA 1
ATOM 706 C C . TYR A 1 89 ? -0.145 2.543 -3.402 1.00 94.25 89 TYR A C 1
ATOM 708 O O . TYR A 1 89 ? -0.878 3.518 -3.245 1.00 94.25 89 TYR A O 1
ATOM 716 N N . SER A 1 90 ? 0.766 2.480 -4.372 1.00 93.38 90 SER A N 1
ATOM 717 C CA . SER A 1 90 ? 0.972 3.518 -5.381 1.00 93.38 90 SER A CA 1
ATOM 718 C C . SER A 1 90 ? 1.273 2.876 -6.733 1.00 93.38 90 SER A C 1
ATOM 720 O O . SER A 1 90 ? 2.088 1.962 -6.812 1.00 93.38 90 SER A O 1
ATOM 722 N N . SER A 1 91 ? 0.652 3.368 -7.808 1.00 93.19 91 SER A N 1
ATOM 723 C CA . SER A 1 91 ? 0.961 2.917 -9.173 1.00 93.19 91 SER A CA 1
ATOM 724 C C . SER A 1 91 ? 2.234 3.541 -9.748 1.00 93.19 91 SER A C 1
ATOM 726 O O . SER A 1 91 ? 2.618 3.220 -10.876 1.00 93.19 91 SER A O 1
ATOM 728 N N . GLN A 1 92 ? 2.888 4.440 -9.002 1.00 88.44 92 GLN A N 1
ATOM 729 C CA . GLN A 1 92 ? 4.084 5.129 -9.470 1.00 88.44 92 GLN A CA 1
ATOM 730 C C . GLN A 1 92 ? 5.192 4.141 -9.864 1.00 88.44 92 GLN A C 1
ATOM 732 O O . GLN A 1 92 ? 5.350 3.090 -9.233 1.00 88.44 92 GLN A O 1
ATOM 737 N N . PRO A 1 93 ? 5.972 4.474 -10.908 1.00 76.94 93 PRO A N 1
ATOM 738 C CA . PRO A 1 93 ? 7.164 3.709 -11.233 1.00 76.94 93 PRO A CA 1
ATOM 739 C C . PRO A 1 93 ? 8.181 3.783 -10.082 1.00 76.94 93 PRO A C 1
ATOM 741 O O . PRO A 1 93 ? 8.139 4.692 -9.253 1.00 76.94 93 PRO A O 1
ATOM 744 N N . ASP A 1 94 ? 9.119 2.837 -10.077 1.00 73.50 94 ASP A N 1
ATOM 745 C CA . ASP A 1 94 ? 10.310 2.827 -9.213 1.00 73.50 94 ASP A CA 1
ATOM 746 C C . ASP A 1 94 ? 10.074 2.497 -7.729 1.00 73.50 94 ASP A C 1
ATOM 748 O O . ASP A 1 94 ? 10.853 2.900 -6.870 1.00 73.50 94 ASP A O 1
ATOM 752 N N . ILE A 1 95 ? 9.036 1.727 -7.400 1.00 86.62 95 ILE A N 1
ATOM 753 C CA . ILE A 1 95 ? 8.915 1.153 -6.053 1.00 86.62 95 ILE A CA 1
ATOM 754 C C . ILE A 1 95 ? 9.825 -0.074 -5.949 1.00 86.62 95 ILE A C 1
ATOM 756 O O . ILE A 1 95 ? 9.540 -1.122 -6.527 1.00 86.62 95 ILE A O 1
ATOM 760 N N . SER A 1 96 ? 10.920 0.076 -5.205 1.00 88.81 96 SER A N 1
ATOM 761 C CA . SER A 1 96 ? 11.797 -1.011 -4.761 1.00 88.81 96 SER A CA 1
ATOM 762 C C . SER A 1 96 ? 11.487 -1.352 -3.302 1.00 88.81 96 SER A C 1
ATOM 764 O O . SER A 1 96 ? 11.475 -0.473 -2.435 1.00 88.81 96 SER A O 1
ATOM 766 N N . TYR A 1 97 ? 11.203 -2.623 -3.020 1.00 89.00 97 TYR A N 1
ATOM 767 C CA . TYR A 1 97 ? 10.930 -3.118 -1.670 1.00 89.00 97 TYR A CA 1
ATOM 768 C C . TYR A 1 97 ? 12.183 -3.057 -0.810 1.00 89.00 97 TYR A C 1
ATOM 770 O O . TYR A 1 97 ? 12.114 -2.598 0.328 1.00 89.00 97 TYR A O 1
ATOM 778 N N . SER A 1 98 ? 13.326 -3.436 -1.377 1.00 85.56 98 SER A N 1
ATOM 779 C CA . SER A 1 98 ? 14.615 -3.359 -0.684 1.00 85.56 98 SER A CA 1
ATOM 780 C C . SER A 1 98 ? 14.986 -1.927 -0.280 1.00 85.56 98 SER A C 1
ATOM 782 O O . SER A 1 98 ? 15.402 -1.692 0.856 1.00 85.56 98 SER A O 1
ATOM 784 N N . GLU A 1 99 ? 14.773 -0.946 -1.164 1.00 85.75 99 GLU A N 1
ATOM 785 C CA . GLU A 1 99 ? 15.006 0.471 -0.854 1.00 85.75 99 GLU A CA 1
ATOM 786 C C . GLU A 1 99 ? 14.014 0.996 0.186 1.00 85.75 99 GLU A C 1
ATOM 788 O O . GLU A 1 99 ? 14.413 1.704 1.112 1.00 85.75 99 GLU A O 1
ATOM 793 N N . TYR A 1 100 ? 12.734 0.622 0.069 1.00 86.38 100 TYR A N 1
ATOM 794 C CA . TYR A 1 100 ? 11.721 0.974 1.060 1.00 86.38 100 TYR A CA 1
ATOM 795 C C . TYR A 1 100 ? 12.112 0.457 2.448 1.00 86.38 100 TYR A C 1
ATOM 797 O O . TYR A 1 100 ? 12.189 1.255 3.376 1.00 86.38 100 TYR A O 1
ATOM 805 N N . LEU A 1 101 ? 12.447 -0.826 2.589 1.00 85.31 101 LEU A N 1
ATOM 806 C CA . LEU A 1 101 ? 12.860 -1.418 3.866 1.00 85.31 101 LEU A CA 1
ATOM 807 C C . LEU A 1 101 ? 14.138 -0.758 4.411 1.00 85.31 101 LEU A C 1
ATOM 809 O O . LEU A 1 101 ? 14.188 -0.360 5.574 1.00 85.31 101 LEU A O 1
ATOM 813 N N . ALA A 1 102 ? 15.146 -0.537 3.561 1.00 82.69 102 ALA A N 1
ATOM 814 C CA . ALA A 1 102 ? 16.389 0.123 3.964 1.00 82.69 102 ALA A CA 1
ATOM 815 C C . ALA A 1 102 ? 16.171 1.567 4.454 1.00 82.69 102 ALA A C 1
ATOM 817 O O . ALA A 1 102 ? 16.888 2.037 5.343 1.00 82.69 102 ALA A O 1
ATOM 818 N N . SER A 1 103 ? 15.178 2.271 3.896 1.00 78.12 103 SER A N 1
ATOM 819 C CA . SER A 1 103 ? 14.822 3.633 4.309 1.00 78.12 103 SER A CA 1
ATOM 820 C C . SER A 1 103 ? 14.189 3.714 5.701 1.00 78.12 103 SER A C 1
ATOM 822 O O . SER A 1 103 ? 14.227 4.773 6.325 1.00 78.12 103 SER A O 1
ATOM 824 N N . GLN A 1 104 ? 13.644 2.602 6.198 1.00 74.88 104 GLN A N 1
ATOM 825 C CA . GLN A 1 104 ? 13.030 2.509 7.523 1.00 74.88 104 GLN A CA 1
ATOM 826 C C . GLN A 1 104 ? 14.084 2.222 8.602 1.00 74.88 104 GLN A C 1
ATOM 828 O O . GLN A 1 104 ? 13.988 2.735 9.716 1.00 74.88 104 GLN A O 1
ATOM 833 N N . ASP A 1 105 ? 15.142 1.482 8.252 1.00 68.06 105 ASP A N 1
ATOM 834 C CA . ASP A 1 105 ? 16.207 1.086 9.182 1.00 68.06 105 ASP A CA 1
ATOM 835 C C . ASP A 1 105 ? 17.246 2.193 9.462 1.00 68.06 105 ASP A C 1
ATOM 837 O O . ASP A 1 105 ? 17.917 2.176 10.499 1.00 68.06 105 ASP A O 1
ATOM 841 N N . LYS A 1 106 ? 17.426 3.172 8.559 1.00 58.56 106 LYS A N 1
ATOM 842 C CA . LYS A 1 106 ? 18.374 4.299 8.713 1.00 58.56 106 LYS A CA 1
ATOM 843 C C . LYS A 1 106 ? 17.849 5.560 8.021 1.00 58.56 106 LYS A C 1
ATOM 845 O O . LYS A 1 106 ? 17.120 5.455 7.046 1.00 58.56 106 LYS A O 1
ATOM 850 N N . LYS A 1 107 ? 18.302 6.750 8.466 1.00 48.38 107 LYS A N 1
ATOM 851 C CA . LYS A 1 107 ? 18.121 8.077 7.817 1.00 48.38 107 LYS A CA 1
ATOM 852 C C . LYS A 1 107 ? 18.711 8.105 6.393 1.00 48.38 107 LYS A C 1
ATOM 854 O O . LYS A 1 107 ? 19.696 8.794 6.134 1.00 48.38 107 LYS A O 1
ATOM 859 N N . SER A 1 108 ? 18.177 7.306 5.481 1.00 47.53 108 SER A N 1
ATOM 860 C CA . SER A 1 108 ? 18.597 7.294 4.092 1.00 47.53 108 SER A CA 1
ATOM 861 C C . SER A 1 108 ? 18.048 8.549 3.416 1.00 47.53 108 SER A C 1
ATOM 863 O O . SER A 1 108 ? 16.879 8.895 3.558 1.00 47.53 108 SER A O 1
ATOM 865 N N . THR A 1 109 ? 18.923 9.259 2.713 1.00 45.56 109 THR A N 1
ATOM 866 C CA . THR A 1 109 ? 18.616 10.447 1.904 1.00 45.56 109 THR A CA 1
ATOM 867 C C . THR A 1 109 ? 18.209 10.074 0.473 1.00 45.56 109 THR A C 1
ATOM 869 O O . THR A 1 109 ? 18.259 10.915 -0.424 1.00 45.56 109 THR A O 1
ATOM 872 N N . GLY A 1 110 ? 17.867 8.800 0.243 1.00 49.66 110 GLY A N 1
ATOM 873 C CA . GLY A 1 110 ? 17.399 8.289 -1.043 1.00 49.66 110 GLY A CA 1
ATOM 874 C C . GLY A 1 110 ? 16.003 8.806 -1.394 1.00 49.66 110 GLY A C 1
ATOM 875 O O . GLY A 1 110 ? 15.305 9.382 -0.559 1.00 49.66 110 GLY A O 1
ATOM 876 N N . LYS A 1 111 ? 15.598 8.619 -2.653 1.00 55.38 111 LYS A N 1
ATOM 877 C CA . LYS A 1 111 ? 14.275 9.009 -3.155 1.00 55.38 111 LYS A CA 1
ATOM 878 C C . LYS A 1 111 ? 13.211 8.305 -2.300 1.00 55.38 111 LYS A C 1
ATOM 880 O O . LYS A 1 111 ? 13.121 7.084 -2.330 1.00 55.38 111 LYS A O 1
ATOM 885 N N . SER A 1 112 ? 12.452 9.066 -1.508 1.00 62.03 112 SER A N 1
ATOM 886 C CA . SER A 1 112 ? 11.410 8.500 -0.644 1.00 62.03 112 SER A CA 1
ATOM 887 C C . SER A 1 112 ? 10.417 7.730 -1.503 1.00 62.03 112 SER A C 1
ATOM 889 O O . SER A 1 112 ? 9.793 8.312 -2.395 1.00 62.03 112 SER A O 1
ATOM 891 N N . SER A 1 113 ? 10.258 6.436 -1.225 1.00 77.06 113 SER A N 1
ATOM 892 C CA . SER A 1 113 ? 9.124 5.678 -1.743 1.00 77.06 113 SER A CA 1
ATOM 893 C C . SER A 1 113 ? 7.834 6.402 -1.352 1.00 77.06 113 SER A C 1
ATOM 895 O O . SER A 1 113 ? 7.749 6.999 -0.276 1.00 77.06 113 SER A O 1
ATOM 897 N N . ALA A 1 114 ? 6.834 6.370 -2.233 1.00 87.56 114 ALA A N 1
ATOM 898 C CA . ALA A 1 114 ? 5.512 6.883 -1.896 1.00 87.56 114 ALA A CA 1
ATOM 899 C C . ALA A 1 114 ? 4.868 6.064 -0.768 1.00 87.56 114 ALA A C 1
ATOM 901 O O . ALA A 1 114 ? 4.063 6.610 -0.023 1.00 87.56 114 ALA A O 1
ATOM 902 N N . LEU A 1 115 ? 5.225 4.779 -0.641 1.00 90.44 115 LEU A N 1
ATOM 903 C CA . LEU A 1 115 ? 4.681 3.870 0.368 1.00 90.44 115 LEU A CA 1
ATOM 904 C C . LEU A 1 115 ? 4.995 4.352 1.786 1.00 90.44 115 LEU A C 1
ATOM 906 O O . LEU A 1 115 ? 6.116 4.767 2.072 1.00 90.44 115 LEU A O 1
ATOM 910 N N . GLY A 1 116 ? 4.001 4.298 2.670 1.00 87.56 116 GLY A N 1
ATOM 911 C CA . GLY A 1 116 ? 4.094 4.776 4.052 1.00 87.56 116 GLY A CA 1
ATOM 912 C C . GLY A 1 116 ? 4.213 6.299 4.196 1.00 87.56 116 GLY A C 1
ATOM 913 O O . GLY A 1 116 ? 4.198 6.811 5.312 1.00 87.56 116 GLY A O 1
ATOM 914 N N . GLY A 1 117 ? 4.317 7.049 3.095 1.00 88.94 117 GLY A N 1
ATOM 915 C CA . GLY A 1 117 ? 4.293 8.506 3.108 1.00 88.94 117 GLY A CA 1
ATOM 916 C C . GLY A 1 117 ? 2.876 9.042 3.296 1.00 88.94 117 GLY A C 1
ATOM 917 O O . GLY A 1 117 ? 1.907 8.453 2.815 1.00 88.94 117 GLY A O 1
ATOM 918 N N . PHE A 1 118 ? 2.747 10.189 3.967 1.00 92.44 118 PHE A N 1
ATOM 919 C CA 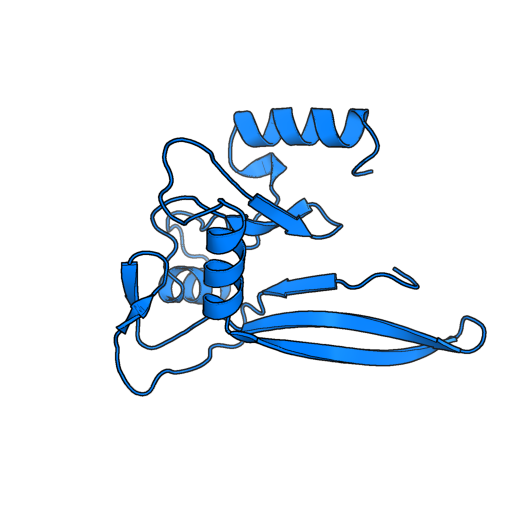. PHE A 1 118 ? 1.479 10.918 4.007 1.00 92.44 118 PHE A CA 1
ATOM 920 C C . PHE A 1 118 ? 1.164 11.459 2.609 1.00 92.44 118 PHE A C 1
ATOM 922 O O . PHE A 1 118 ? 1.955 12.219 2.040 1.00 92.44 118 PHE A O 1
ATOM 929 N N . PHE A 1 119 ? 0.010 11.086 2.057 1.00 95.06 119 PHE A N 1
ATOM 930 C CA . PHE A 1 119 ? -0.353 11.366 0.668 1.00 95.06 119 PHE A CA 1
ATOM 931 C C . PHE A 1 119 ? -0.250 12.854 0.313 1.00 95.06 119 PHE A C 1
ATOM 933 O O . PHE A 1 119 ? 0.334 13.209 -0.713 1.00 95.06 119 PHE A O 1
ATOM 940 N N . GLY A 1 120 ? -0.731 13.737 1.192 1.00 94.56 120 GLY A N 1
ATOM 941 C CA . GLY A 1 120 ? -0.710 15.186 0.976 1.00 94.56 120 GLY A CA 1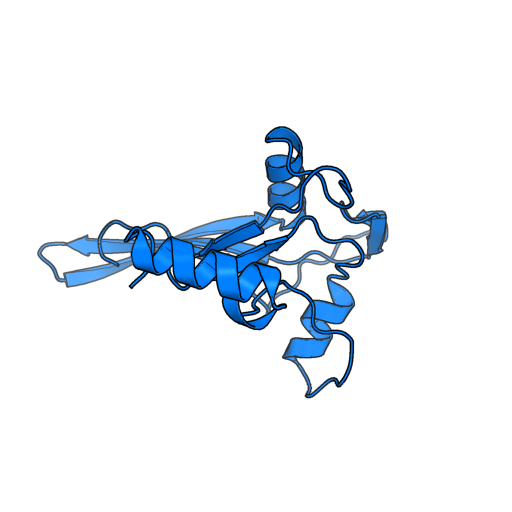
ATOM 942 C C . GLY A 1 120 ? 0.689 15.806 0.867 1.00 94.56 120 GLY A C 1
ATOM 943 O O . GLY A 1 120 ? 0.808 16.919 0.377 1.00 94.56 120 GLY A O 1
ATOM 944 N N . HIS A 1 121 ? 1.753 15.105 1.274 1.00 93.44 121 HIS A N 1
ATOM 945 C CA . HIS A 1 121 ? 3.129 15.622 1.244 1.00 93.44 121 HIS A CA 1
ATOM 946 C C . HIS A 1 121 ? 3.963 15.103 0.066 1.00 93.44 121 HIS A C 1
ATOM 948 O O . HIS A 1 121 ? 5.124 15.484 -0.073 1.00 93.44 121 HIS A O 1
ATOM 954 N N . LEU A 1 122 ? 3.407 14.235 -0.788 1.00 89.69 122 LEU A N 1
ATOM 955 C CA . LEU A 1 122 ? 4.179 13.635 -1.880 1.00 89.69 122 LEU A CA 1
ATOM 956 C C . LEU A 1 122 ? 4.526 14.640 -2.982 1.00 89.69 122 LEU A C 1
ATOM 958 O O . LEU A 1 122 ? 5.632 14.613 -3.517 1.00 89.69 122 LEU A O 1
ATOM 962 N N . ASN A 1 123 ? 3.571 15.479 -3.387 1.00 91.00 123 ASN A N 1
ATOM 963 C CA . ASN A 1 123 ? 3.765 16.567 -4.343 1.00 91.00 123 ASN A CA 1
ATOM 964 C C . ASN A 1 123 ? 2.542 17.498 -4.356 1.00 91.00 123 ASN A C 1
ATOM 966 O O . ASN A 1 123 ? 1.505 17.208 -3.770 1.00 91.00 123 ASN A O 1
ATOM 970 N N . ARG A 1 124 ? 2.630 18.589 -5.121 1.00 93.88 124 ARG A N 1
ATOM 971 C CA . ARG A 1 124 ? 1.564 19.595 -5.229 1.00 93.88 124 ARG A CA 1
ATOM 972 C C . ARG A 1 124 ? 0.212 19.041 -5.702 1.00 93.88 124 ARG A C 1
ATOM 974 O O . ARG A 1 124 ? -0.831 19.554 -5.315 1.00 93.88 124 ARG A O 1
ATOM 981 N N . VAL A 1 125 ? 0.204 18.014 -6.559 1.00 92.81 125 VAL A N 1
ATOM 982 C CA . VAL A 1 125 ? -1.054 17.416 -7.041 1.00 92.81 125 VAL A CA 1
ATOM 983 C C . VAL A 1 125 ? -1.720 16.616 -5.926 1.00 92.81 125 VAL A C 1
ATOM 985 O O . VAL A 1 125 ? -2.939 16.688 -5.768 1.00 92.81 125 VAL A O 1
ATOM 988 N N . THR A 1 126 ? -0.941 15.871 -5.140 1.00 94.62 126 THR A N 1
ATOM 989 C CA . THR A 1 126 ? -1.483 15.090 -4.023 1.00 94.62 126 THR A CA 1
ATOM 990 C C . THR A 1 126 ? -1.911 15.984 -2.862 1.00 94.62 126 THR A C 1
ATOM 992 O O . THR A 1 126 ? -2.950 15.714 -2.271 1.00 94.62 126 THR A O 1
ATOM 995 N N . GLU A 1 127 ? -1.212 17.095 -2.613 1.00 96.81 127 GLU A N 1
ATOM 996 C CA . GLU A 1 127 ? -1.616 18.148 -1.669 1.00 96.81 127 GLU A CA 1
ATOM 997 C C . GLU A 1 127 ? -3.011 18.701 -2.004 1.00 96.81 127 GLU A C 1
ATOM 999 O O . GLU A 1 127 ? -3.939 18.579 -1.207 1.00 96.81 127 GLU A O 1
ATOM 1004 N N . TRP A 1 128 ? -3.210 19.197 -3.230 1.00 97.06 128 TRP A N 1
ATOM 1005 C CA . TRP A 1 128 ? -4.514 19.703 -3.680 1.00 97.06 128 TRP A CA 1
ATOM 1006 C C . TRP A 1 128 ? -5.613 18.642 -3.672 1.00 97.06 128 TRP A C 1
ATOM 1008 O O . TRP A 1 128 ? -6.770 18.925 -3.355 1.00 97.06 128 TRP A O 1
ATOM 1018 N N . THR A 1 129 ? -5.265 17.404 -4.023 1.00 96.62 129 THR A N 1
ATOM 1019 C CA . THR A 1 129 ? -6.215 16.288 -3.962 1.00 96.62 129 THR A CA 1
ATOM 1020 C C . THR A 1 129 ? -6.630 16.022 -2.515 1.00 96.62 129 THR A C 1
ATOM 1022 O O . THR A 1 129 ? -7.815 15.831 -2.247 1.00 96.62 129 THR A O 1
ATOM 1025 N N . MET A 1 130 ? -5.688 16.071 -1.572 1.00 97.06 130 MET A N 1
ATOM 1026 C CA . MET A 1 130 ? -5.955 15.892 -0.148 1.00 97.06 130 MET A CA 1
ATOM 1027 C C . MET A 1 130 ? -6.851 17.007 0.407 1.00 97.06 130 MET A C 1
ATOM 1029 O O . MET A 1 130 ? -7.839 16.717 1.079 1.00 97.06 130 MET A O 1
ATOM 1033 N N . GLU A 1 131 ? -6.592 18.271 0.057 1.00 97.62 131 GLU A N 1
ATOM 1034 C CA . GLU A 1 131 ? -7.466 19.398 0.418 1.00 97.62 131 GLU A CA 1
ATOM 1035 C C . GLU A 1 131 ? -8.910 19.179 -0.062 1.00 97.62 131 GLU A C 1
ATOM 1037 O O . GLU A 1 131 ? -9.872 19.430 0.672 1.00 97.62 131 GLU A O 1
ATOM 1042 N N . LEU A 1 132 ? -9.082 18.669 -1.287 1.00 97.50 132 LEU A N 1
ATOM 1043 C CA . LEU A 1 132 ? -10.399 18.348 -1.830 1.00 97.50 132 LEU A CA 1
ATOM 1044 C C . LEU A 1 132 ? -11.072 17.206 -1.059 1.00 97.50 132 LEU A C 1
ATOM 1046 O O . LEU A 1 132 ? -12.263 17.302 -0.761 1.00 97.50 132 LEU A O 1
ATOM 1050 N N . LEU A 1 133 ? -10.333 16.145 -0.727 1.00 97.06 133 LEU A N 1
ATOM 1051 C CA . LEU A 1 133 ? -10.847 15.010 0.042 1.00 97.06 133 LEU A CA 1
ATOM 1052 C C . LEU A 1 133 ? -11.314 15.435 1.444 1.00 97.06 133 LEU A C 1
ATOM 1054 O O . LEU A 1 133 ? -12.396 15.024 1.868 1.00 97.06 133 LEU A O 1
ATOM 1058 N N . ILE A 1 134 ? -10.565 16.317 2.116 1.00 97.06 134 ILE A N 1
ATOM 1059 C CA . ILE A 1 134 ? -10.946 16.908 3.412 1.00 97.06 134 ILE A CA 1
ATOM 1060 C C . ILE A 1 134 ? -12.201 17.770 3.252 1.00 97.06 134 ILE A C 1
ATOM 1062 O O . ILE A 1 134 ? -13.190 17.583 3.958 1.00 97.06 134 ILE A O 1
ATOM 1066 N N . LYS A 1 135 ? -12.226 18.666 2.256 1.00 97.69 135 LYS A N 1
ATOM 10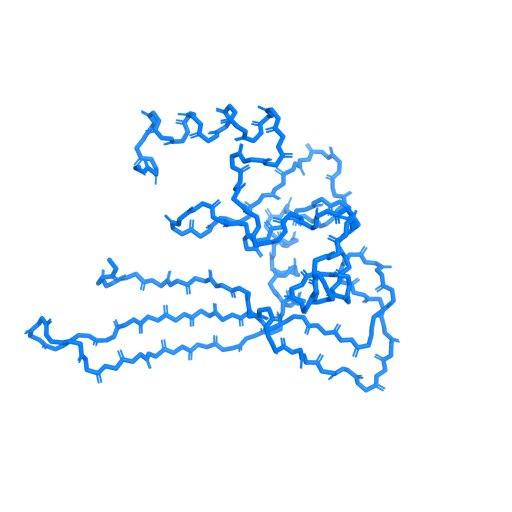67 C CA . LYS A 1 135 ? -13.389 19.526 1.976 1.00 97.69 135 LYS A CA 1
ATOM 1068 C C . LYS A 1 135 ? -14.661 18.726 1.671 1.00 97.69 135 LYS A C 1
ATOM 1070 O O . LYS A 1 135 ? -15.768 19.213 1.900 1.00 97.69 135 LYS A O 1
ATOM 1075 N N . LYS A 1 136 ? -14.517 17.521 1.119 1.00 97.31 136 LYS A N 1
ATOM 1076 C CA . LYS A 1 136 ? -15.616 16.595 0.814 1.00 97.31 136 LYS A CA 1
ATOM 1077 C C . LYS A 1 136 ? -15.977 15.665 1.979 1.00 97.31 136 LYS A C 1
ATOM 1079 O O . LYS A 1 136 ? -16.957 14.939 1.855 1.00 97.31 136 LYS A O 1
ATOM 1084 N N . GLY A 1 137 ? -15.238 15.710 3.089 1.00 95.44 137 GLY A N 1
ATOM 1085 C CA . GLY A 1 137 ? -15.506 14.922 4.291 1.00 95.44 137 GLY A CA 1
ATOM 1086 C C . GLY A 1 137 ? -15.075 13.456 4.207 1.00 95.44 137 GLY A C 1
ATOM 1087 O O . GLY A 1 137 ? -15.558 12.653 4.997 1.00 95.44 137 GLY A O 1
ATOM 1088 N N . PHE A 1 138 ? -14.196 13.093 3.264 1.00 93.19 138 PHE A N 1
ATOM 1089 C CA . PHE A 1 138 ? -13.598 11.749 3.226 1.00 93.19 138 PHE A CA 1
ATOM 1090 C C . PHE A 1 138 ? -12.538 11.563 4.318 1.00 93.19 138 PHE A C 1
ATOM 1092 O O . PHE A 1 138 ? -12.376 10.460 4.832 1.00 93.19 138 PHE A O 1
ATOM 1099 N N . TYR A 1 139 ? -11.849 12.650 4.670 1.00 92.88 139 TYR A N 1
ATOM 1100 C CA . TYR A 1 139 ? -10.855 12.729 5.739 1.00 92.88 139 TYR A CA 1
ATOM 1101 C C . TYR A 1 139 ? -11.149 13.947 6.625 1.00 92.88 139 TYR A C 1
ATOM 1103 O O . TYR A 1 139 ? -11.885 14.850 6.208 1.00 92.88 139 TYR A O 1
ATOM 1111 N N . HIS A 1 140 ? -10.598 13.953 7.840 1.00 84.62 140 HIS A N 1
ATOM 1112 C CA . HIS A 1 140 ? -10.834 14.968 8.870 1.00 84.62 140 HIS A CA 1
ATOM 1113 C C . HIS A 1 140 ? -9.531 15.591 9.354 1.00 84.62 140 HIS A C 1
ATOM 1115 O O . HIS A 1 140 ? -8.533 14.842 9.441 1.00 84.62 140 HIS A O 1
#

Radius of gyration: 16.23 Å; chains: 1; bounding box: 38×38×44 Å

pLDDT: mean 88.0, std 10.08, range [45.56, 97.69]

Organism: NCBI:txid290746

Secondary structure (DSSP, 8-state):
-TTPPEEEEEEEEEEEEEEEEE-TTS-EEEEEEEEEEEEEEEETTEEEEEEEEEEEHHHHHHHHHHTT--TT-SS---EEE-TTSBEEEE--S---HHHHHHHHHS---S---STTSBGGGS-HHHHHHHHHHHHTTS--

Sequence (140 aa):
MKDRIVVDINPQTKLWKLTENPSPYGNYENETLLAVAYRAIFVNEALVGVAGIEFLYDSLVELMKKFGCSPKDESARCFLLDEHAYVVYSSQPDISYSEYLASQDKKSTGKSSALGGFFGHLNRVTEWTMELLIKKGFYH

Foldseek 3Di:
DAPDKWKAWDLQDKDFAPAQDQQLLGDGDRIFIKIKIKHFDDDPNDGPDMDIDIDTLSVVQVVCVVVVLGAPDPVDWDFDATLQQATQDTSYHDDDSVVSSVVVVDVDPDDHDSHRDRQLPPDPVSVVVVVVCVVVPVHD